Protein AF-A0AAX4FPY5-F1 (afdb_monomer)

Solvent-accessible surface area (backbone atoms only — not comparable to full-atom values): 3387 Å² total; per-residue (Å²): 137,90,75,61,67,69,60,50,51,52,50,41,53,53,12,57,78,67,76,41,54,51,67,61,44,53,51,50,52,51,52,51,53,27,49,77,67,72,61,54,79,75,83,90,77,87,84,86,86,88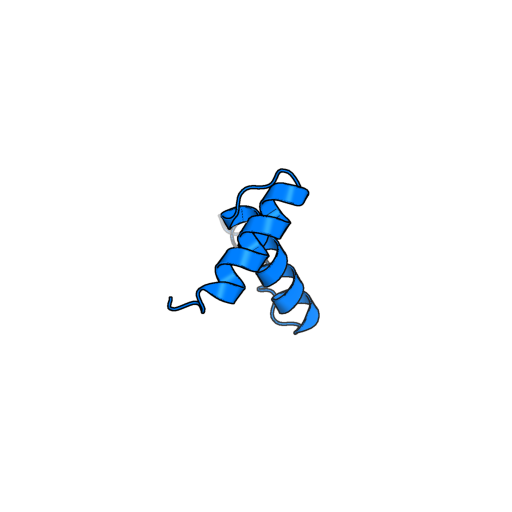,85,132

Foldseek 3Di:
DDDDPVVLVVLCVVCVVVVHDSVVSVVVVVQVVCVVVVNRDDPPPPDPDPDD

Nearest PDB structures (foldseek):
  1bdv-assembly1_B  TM=8.043E-01  e=4.169E-02  Lederbergvirus P22
  5x3t-assembly1_G  TM=6.839E-01  e=4.130E-01  Mycobacterium tuberculosis H37Rv
  6sbx-assembly1_C  TM=7.204E-01  e=3.561E+00  Myxococcus xanthus
  6gts-assembly1_C-2  TM=6.444E-01  e=3.817E+00  Escherichia coli

Structure (mmCIF, N/CA/C/O backbone):
data_AF-A0AAX4FPY5-F1
#
_entry.id   AF-A0AAX4FPY5-F1
#
lo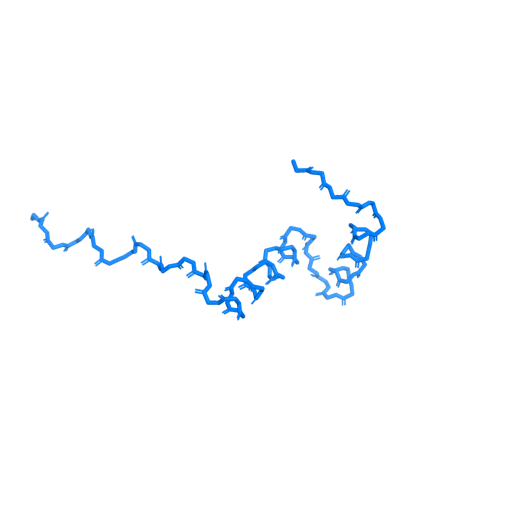op_
_atom_site.group_PDB
_atom_site.id
_atom_site.type_symbol
_atom_site.label_atom_id
_atom_site.label_alt_id
_atom_site.label_comp_id
_atom_site.label_asym_id
_atom_site.label_entity_id
_atom_site.label_seq_id
_atom_site.pdbx_PDB_ins_code
_atom_site.Cartn_x
_atom_site.Cartn_y
_atom_site.Cartn_z
_atom_site.occupancy
_atom_site.B_iso_or_equiv
_atom_site.auth_seq_id
_atom_site.auth_comp_id
_atom_site.auth_asym_id
_atom_site.auth_atom_id
_atom_site.pdbx_PDB_model_num
ATOM 1 N N . MET A 1 1 ? 11.814 -8.960 8.513 1.00 67.06 1 MET A N 1
ATOM 2 C CA . MET A 1 1 ? 10.514 -9.336 7.916 1.00 67.06 1 MET A CA 1
ATOM 3 C C . MET A 1 1 ? 10.796 -10.245 6.729 1.00 67.06 1 MET A C 1
ATOM 5 O O . MET A 1 1 ? 11.647 -9.886 5.928 1.00 67.06 1 MET A O 1
ATOM 9 N N . ARG A 1 2 ? 10.182 -11.431 6.644 1.00 88.94 2 ARG A N 1
ATOM 10 C CA . ARG A 1 2 ? 10.261 -12.278 5.441 1.00 88.94 2 ARG A CA 1
ATOM 11 C C . ARG A 1 2 ? 8.923 -12.179 4.720 1.00 88.94 2 ARG A C 1
ATOM 13 O O . ARG A 1 2 ? 7.897 -12.455 5.331 1.00 88.94 2 ARG A O 1
ATOM 20 N N . ILE A 1 3 ? 8.953 -11.754 3.464 1.00 90.50 3 ILE A N 1
ATOM 21 C CA . ILE A 1 3 ? 7.783 -11.658 2.587 1.00 90.50 3 ILE A CA 1
ATOM 22 C C . ILE A 1 3 ? 8.024 -12.621 1.427 1.00 90.50 3 ILE A C 1
ATOM 24 O O . ILE A 1 3 ? 9.158 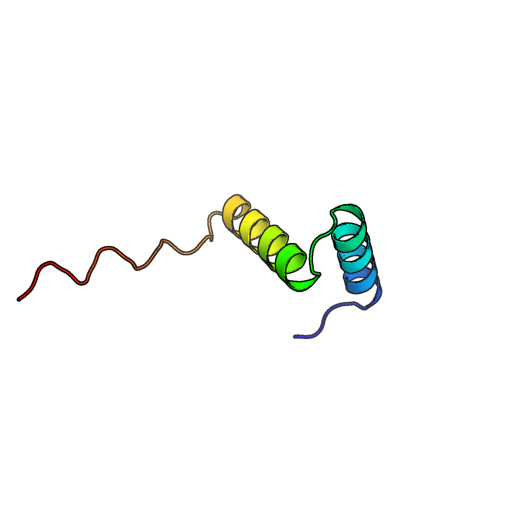-12.755 0.967 1.00 90.50 3 ILE A O 1
ATOM 28 N N . ASN A 1 4 ? 6.979 -13.316 0.987 1.00 96.44 4 ASN A N 1
ATOM 29 C CA . ASN A 1 4 ? 7.038 -14.116 -0.232 1.00 96.44 4 ASN A CA 1
ATOM 30 C C . ASN A 1 4 ? 7.379 -13.208 -1.437 1.00 96.44 4 ASN A C 1
ATOM 32 O O . ASN A 1 4 ? 6.841 -12.106 -1.554 1.00 96.44 4 ASN A O 1
ATOM 36 N N . ALA A 1 5 ? 8.288 -13.658 -2.305 1.00 96.00 5 ALA A N 1
ATOM 37 C CA . ALA A 1 5 ? 8.796 -12.850 -3.415 1.00 96.00 5 ALA A CA 1
ATOM 38 C C . ALA A 1 5 ? 7.709 -12.493 -4.443 1.00 96.00 5 ALA A C 1
ATOM 40 O O . ALA A 1 5 ? 7.665 -11.353 -4.901 1.00 96.00 5 ALA A O 1
ATOM 41 N N . ASP A 1 6 ? 6.795 -13.419 -4.740 1.00 97.75 6 ASP A N 1
ATOM 42 C CA . ASP A 1 6 ? 5.703 -13.202 -5.696 1.00 97.75 6 ASP A CA 1
ATOM 43 C C . ASP A 1 6 ? 4.706 -12.167 -5.163 1.00 97.75 6 ASP A C 1
ATOM 45 O O . ASP A 1 6 ? 4.250 -11.288 -5.895 1.00 97.75 6 ASP A O 1
ATOM 49 N N . VAL A 1 7 ? 4.429 -12.208 -3.855 1.00 96.75 7 VAL A N 1
ATOM 50 C CA . VAL A 1 7 ? 3.603 -11.193 -3.184 1.00 96.75 7 VAL A CA 1
ATOM 51 C C . VAL A 1 7 ? 4.269 -9.821 -3.258 1.00 96.75 7 VAL A C 1
ATOM 53 O O . VAL A 1 7 ? 3.603 -8.837 -3.573 1.00 96.75 7 VAL A O 1
ATOM 56 N N . LEU A 1 8 ? 5.577 -9.737 -3.000 1.00 96.62 8 LEU A N 1
ATOM 57 C CA . LEU A 1 8 ? 6.300 -8.468 -3.079 1.00 96.62 8 LEU A CA 1
ATOM 58 C C . LEU A 1 8 ? 6.284 -7.896 -4.504 1.00 96.62 8 LEU A C 1
ATOM 60 O O . LEU A 1 8 ? 6.061 -6.699 -4.672 1.00 96.62 8 LEU A O 1
ATOM 64 N N . ALA A 1 9 ? 6.459 -8.745 -5.520 1.00 97.94 9 ALA A N 1
ATOM 65 C CA . ALA A 1 9 ? 6.396 -8.344 -6.923 1.00 97.94 9 ALA A CA 1
ATOM 66 C C . ALA A 1 9 ? 5.001 -7.829 -7.317 1.00 97.94 9 ALA A C 1
ATOM 68 O O . ALA A 1 9 ? 4.892 -6.804 -7.991 1.00 97.94 9 ALA A O 1
ATOM 69 N N . ALA A 1 10 ? 3.934 -8.483 -6.850 1.00 98.19 10 ALA A N 1
ATOM 70 C CA . ALA A 1 10 ? 2.566 -8.028 -7.087 1.00 98.19 10 ALA A CA 1
ATOM 71 C C . ALA A 1 10 ? 2.290 -6.657 -6.441 1.00 98.19 10 ALA A C 1
ATOM 73 O O . ALA A 1 10 ? 1.687 -5.788 -7.071 1.00 98.19 10 ALA A O 1
ATOM 74 N N . VA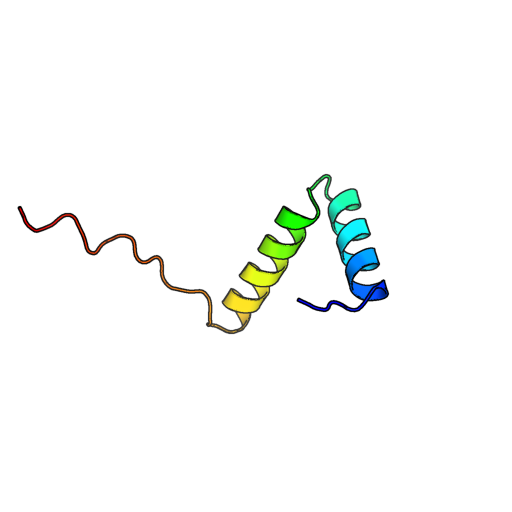L A 1 11 ? 2.768 -6.431 -5.210 1.00 97.81 11 VAL A N 1
ATOM 75 C CA . VAL A 1 11 ? 2.615 -5.132 -4.530 1.00 97.81 11 VAL A CA 1
ATOM 76 C C . VAL A 1 11 ? 3.446 -4.042 -5.212 1.00 97.81 11 VAL A C 1
ATOM 78 O O . VAL A 1 11 ? 2.957 -2.924 -5.346 1.00 97.81 11 VAL A O 1
ATOM 81 N N . GLN A 1 12 ? 4.659 -4.354 -5.684 1.00 98.12 12 GLN A N 1
ATOM 82 C CA . GLN A 1 12 ? 5.470 -3.416 -6.468 1.00 98.12 12 GLN A CA 1
ATOM 83 C C . GLN A 1 12 ? 4.746 -2.997 -7.743 1.00 98.12 12 GLN A C 1
ATOM 85 O O . GLN A 1 12 ? 4.623 -1.804 -7.997 1.00 98.12 12 GLN A O 1
ATOM 90 N N . ARG A 1 13 ? 4.195 -3.957 -8.495 1.00 98.50 13 ARG A N 1
ATOM 91 C CA . ARG A 1 13 ? 3.461 -3.642 -9.720 1.00 98.50 13 ARG A CA 1
ATOM 92 C C . ARG A 1 13 ? 2.253 -2.746 -9.451 1.00 98.50 13 ARG A C 1
ATOM 94 O O . ARG A 1 13 ? 2.046 -1.779 -10.171 1.00 98.50 13 ARG A O 1
ATOM 101 N N . TRP A 1 14 ? 1.495 -3.038 -8.396 1.00 98.31 14 TRP A N 1
ATOM 102 C CA . TRP A 1 14 ? 0.361 -2.206 -8.001 1.00 98.31 14 TRP A CA 1
ATOM 103 C C . TRP A 1 14 ? 0.797 -0.785 -7.608 1.00 98.31 14 TRP A C 1
ATOM 105 O O . TRP A 1 14 ? 0.158 0.186 -8.005 1.00 98.31 14 TRP A O 1
ATOM 115 N N . ALA A 1 15 ? 1.907 -0.646 -6.879 1.00 98.56 15 ALA A N 1
ATOM 116 C CA . ALA A 1 15 ? 2.462 0.662 -6.543 1.00 98.56 15 ALA A CA 1
ATOM 117 C C . ALA A 1 15 ? 2.851 1.456 -7.803 1.00 98.56 15 ALA A C 1
ATOM 119 O O . ALA A 1 15 ? 2.525 2.639 -7.901 1.00 98.56 15 ALA A O 1
ATOM 120 N N . ASP A 1 16 ? 3.486 0.796 -8.777 1.00 98.44 16 ASP A N 1
ATOM 121 C CA . ASP A 1 16 ? 3.879 1.407 -10.050 1.00 98.44 16 ASP A CA 1
ATOM 122 C C . ASP A 1 16 ? 2.654 1.870 -10.856 1.00 98.44 16 ASP A C 1
ATOM 124 O O . ASP A 1 16 ? 2.646 2.990 -11.370 1.00 98.44 16 ASP A O 1
ATOM 128 N N . ASP A 1 17 ? 1.597 1.050 -10.913 1.00 98.50 17 ASP A N 1
ATOM 129 C CA . ASP A 1 17 ? 0.340 1.377 -11.600 1.00 98.50 17 ASP A CA 1
ATOM 130 C C . ASP A 1 17 ? -0.369 2.598 -10.958 1.00 98.50 17 ASP A C 1
ATOM 132 O O . ASP A 1 17 ? -1.041 3.362 -11.652 1.00 98.50 17 ASP A O 1
ATOM 136 N N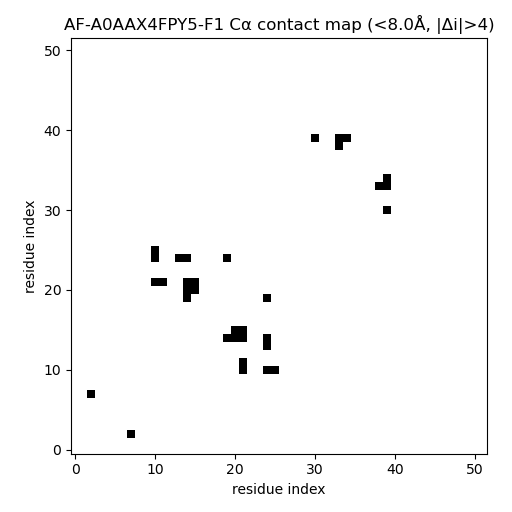 . GLU A 1 18 ? -0.190 2.825 -9.649 1.00 98.00 18 GLU A N 1
ATOM 137 C CA . GLU A 1 18 ? -0.704 3.998 -8.916 1.00 98.00 18 GLU A CA 1
ATOM 138 C C . GLU A 1 18 ? 0.276 5.187 -8.847 1.00 98.00 18 GLU A C 1
ATOM 140 O O . GLU A 1 18 ? -0.020 6.186 -8.185 1.00 98.00 18 GLU A O 1
ATOM 145 N N . LEU A 1 19 ? 1.443 5.106 -9.502 1.00 97.75 19 LEU A N 1
ATOM 146 C CA . LEU A 1 19 ? 2.523 6.103 -9.408 1.00 97.75 19 LEU A CA 1
ATOM 147 C C . LEU A 1 19 ? 2.941 6.401 -7.955 1.00 97.75 19 LEU A C 1
ATOM 149 O O . LEU A 1 19 ? 3.237 7.541 -7.580 1.00 97.75 19 LEU A O 1
ATOM 153 N N . ARG A 1 20 ? 2.966 5.363 -7.118 1.00 95.25 20 ARG A N 1
ATOM 154 C CA . ARG A 1 20 ? 3.293 5.432 -5.693 1.00 95.25 20 ARG A CA 1
ATOM 155 C C . ARG A 1 20 ? 4.598 4.689 -5.406 1.00 95.25 20 ARG A C 1
ATOM 157 O O . ARG A 1 20 ? 4.939 3.713 -6.061 1.00 95.25 20 ARG A O 1
ATOM 164 N N . SER A 1 21 ? 5.324 5.102 -4.364 1.00 98.44 21 SER A N 1
ATOM 165 C CA . SER A 1 21 ? 6.425 4.282 -3.851 1.00 98.44 21 SER A CA 1
ATOM 166 C C . SER A 1 21 ? 5.910 2.973 -3.242 1.00 98.44 21 SER A C 1
ATOM 168 O O . SER A 1 21 ? 4.860 2.944 -2.592 1.00 98.44 21 SER A O 1
ATOM 170 N N . LEU A 1 22 ? 6.703 1.905 -3.372 1.00 97.69 22 LEU A N 1
ATOM 171 C CA . LEU A 1 22 ? 6.406 0.604 -2.764 1.00 97.69 22 LEU A CA 1
ATOM 172 C C . LEU A 1 22 ? 6.135 0.722 -1.256 1.00 97.69 22 LEU A C 1
ATOM 174 O O . LEU A 1 22 ? 5.173 0.147 -0.752 1.00 97.69 22 LEU A O 1
ATOM 178 N N . ASN A 1 23 ? 6.938 1.510 -0.533 1.00 97.56 23 ASN A N 1
ATOM 179 C CA . ASN A 1 23 ? 6.755 1.699 0.909 1.00 97.56 23 ASN A CA 1
ATOM 180 C C . ASN A 1 23 ? 5.412 2.356 1.241 1.00 97.56 23 ASN A C 1
ATOM 182 O O . ASN A 1 23 ? 4.737 1.926 2.175 1.00 97.56 23 ASN A O 1
ATOM 186 N N . ALA A 1 24 ? 5.003 3.372 0.479 1.00 97.94 24 ALA A N 1
ATOM 187 C CA . ALA A 1 24 ? 3.713 4.010 0.696 1.00 97.94 24 ALA A CA 1
ATOM 188 C C . ALA A 1 24 ? 2.547 3.075 0.328 1.00 97.94 24 ALA A C 1
ATOM 190 O O . ALA A 1 24 ? 1.507 3.132 0.982 1.00 97.94 24 ALA A O 1
ATOM 191 N N . GLN A 1 25 ? 2.719 2.187 -0.659 1.00 98.12 25 GLN A N 1
ATOM 192 C CA . GLN A 1 25 ? 1.716 1.170 -0.987 1.00 98.12 25 GLN A CA 1
ATOM 193 C C . GLN A 1 25 ? 1.569 0.141 0.139 1.00 98.12 25 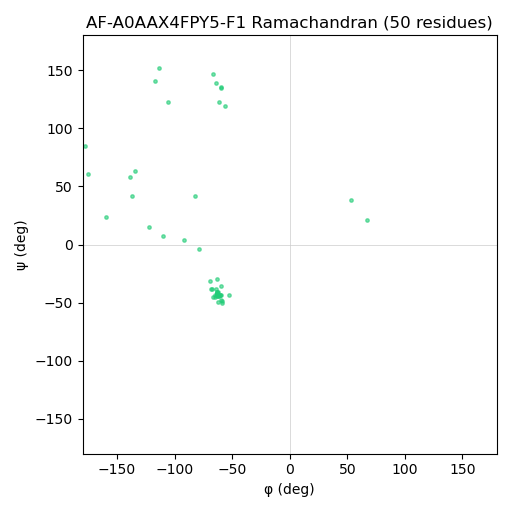GLN A C 1
ATOM 195 O O . GLN A 1 25 ? 0.454 -0.166 0.558 1.00 98.12 25 GLN A O 1
ATOM 200 N N . ILE A 1 26 ? 2.689 -0.348 0.677 1.00 96.88 26 ILE A N 1
ATOM 201 C CA . ILE A 1 26 ? 2.703 -1.273 1.817 1.00 96.88 26 ILE A CA 1
ATOM 202 C C . ILE A 1 26 ? 2.014 -0.637 3.032 1.00 96.88 26 ILE A C 1
ATOM 204 O O . ILE A 1 26 ? 1.131 -1.260 3.619 1.00 96.88 26 ILE A O 1
ATOM 208 N N . GLU A 1 27 ? 2.355 0.607 3.383 1.00 96.94 27 GLU A N 1
ATOM 209 C CA . GLU A 1 27 ? 1.716 1.323 4.499 1.00 96.94 27 GLU A CA 1
ATOM 210 C C . GLU A 1 27 ? 0.207 1.485 4.280 1.00 96.94 27 GLU A C 1
ATOM 212 O O . GLU A 1 27 ? -0.577 1.250 5.200 1.00 96.94 27 GLU A O 1
ATOM 217 N N . TYR A 1 28 ? -0.223 1.838 3.065 1.00 96.69 28 TYR A N 1
ATOM 218 C CA . TYR A 1 28 ? -1.643 1.967 2.737 1.00 96.69 28 TYR A CA 1
ATOM 219 C C . TYR A 1 28 ? -2.402 0.653 2.968 1.00 96.69 28 TYR A C 1
ATOM 221 O O . TYR A 1 28 ? -3.408 0.638 3.682 1.00 96.69 28 TYR A O 1
ATOM 229 N N . VAL A 1 29 ? -1.886 -0.454 2.427 1.00 96.44 29 VAL A N 1
ATOM 230 C CA . VAL A 1 29 ? -2.493 -1.786 2.563 1.00 96.44 29 VAL A CA 1
ATOM 231 C C . VAL A 1 29 ? -2.529 -2.232 4.022 1.00 96.44 29 VAL A C 1
ATOM 233 O O . VAL A 1 29 ? -3.555 -2.724 4.490 1.00 96.44 29 VAL A O 1
ATOM 236 N N . LEU A 1 30 ? -1.437 -2.039 4.767 1.00 95.81 30 LEU A N 1
ATOM 237 C CA . LEU A 1 30 ? -1.373 -2.403 6.183 1.00 95.81 30 LEU A CA 1
ATOM 238 C C . LEU A 1 30 ? -2.351 -1.575 7.017 1.00 95.81 30 LEU A C 1
ATOM 240 O O . LEU A 1 30 ? -3.070 -2.128 7.850 1.00 95.81 30 LEU A O 1
ATOM 244 N N . ARG A 1 31 ? -2.433 -0.264 6.775 1.00 96.06 31 ARG A N 1
ATOM 245 C CA . ARG A 1 31 ? -3.369 0.628 7.466 1.00 96.06 31 ARG A CA 1
ATOM 246 C C . ARG A 1 31 ? -4.819 0.261 7.178 1.00 96.06 31 ARG A C 1
ATOM 248 O O . ARG A 1 31 ? -5.635 0.251 8.100 1.00 96.06 31 ARG A O 1
ATOM 255 N N . ASP A 1 32 ? -5.141 -0.044 5.927 1.00 96.75 32 ASP A N 1
ATOM 256 C CA . ASP A 1 32 ? -6.475 -0.487 5.533 1.00 96.75 32 ASP A CA 1
ATOM 257 C C . ASP A 1 32 ? -6.833 -1.843 6.166 1.00 96.75 32 ASP A C 1
ATOM 259 O O . ASP A 1 32 ? -7.898 -1.980 6.772 1.00 96.75 32 ASP A O 1
ATOM 263 N N . ALA A 1 33 ? -5.913 -2.812 6.145 1.00 97.19 33 ALA A N 1
ATOM 264 C CA . ALA A 1 33 ? -6.095 -4.109 6.796 1.00 97.19 33 ALA A CA 1
ATOM 265 C C . ALA A 1 33 ? -6.288 -3.976 8.316 1.00 97.19 33 ALA A C 1
ATOM 267 O O . ALA A 1 33 ? -7.199 -4.582 8.883 1.00 97.19 33 ALA A O 1
ATOM 268 N N . LEU A 1 34 ? -5.485 -3.140 8.984 1.00 97.31 34 LEU A N 1
ATOM 269 C CA . LEU A 1 34 ? -5.628 -2.849 10.412 1.00 97.31 34 LEU A CA 1
ATOM 270 C C . LEU A 1 34 ? -6.964 -2.173 10.721 1.00 97.31 34 LEU A C 1
ATOM 272 O O . LEU A 1 34 ? -7.606 -2.526 11.710 1.00 97.31 34 LEU A O 1
ATOM 276 N N . ARG A 1 35 ? -7.411 -1.233 9.882 1.00 96.19 35 ARG A N 1
ATOM 277 C CA . ARG A 1 35 ? -8.722 -0.587 10.025 1.00 96.19 35 ARG A CA 1
ATOM 278 C C . ARG A 1 35 ? -9.853 -1.605 9.900 1.00 96.19 35 ARG A C 1
ATOM 280 O O . ARG A 1 35 ? -10.703 -1.653 10.784 1.00 96.19 35 ARG A O 1
ATOM 287 N N . LYS A 1 36 ? -9.836 -2.442 8.858 1.00 96.75 36 LYS A N 1
ATOM 288 C CA . LYS A 1 36 ? -10.824 -3.514 8.637 1.00 96.75 36 LYS A CA 1
ATOM 289 C C . LYS A 1 36 ? -10.845 -4.528 9.781 1.00 96.75 36 LYS A C 1
ATOM 291 O O . LYS A 1 36 ? -11.909 -5.000 10.159 1.00 96.75 36 LYS A O 1
ATOM 296 N N . ALA A 1 37 ? -9.686 -4.815 10.371 1.00 97.88 37 ALA A N 1
ATOM 297 C CA . ALA A 1 37 ? -9.565 -5.685 11.536 1.00 97.88 37 ALA A CA 1
ATOM 298 C C . ALA A 1 37 ? -9.936 -5.006 12.872 1.00 97.88 37 ALA A C 1
ATOM 300 O O . ALA A 1 37 ? -9.888 -5.665 13.909 1.00 97.88 37 ALA A O 1
ATOM 301 N N . GLY A 1 38 ? -10.244 -3.701 12.890 1.00 96.06 38 GLY A N 1
ATOM 302 C CA . GLY A 1 38 ? -10.489 -2.941 14.124 1.00 96.06 38 GLY A CA 1
ATOM 303 C C . GLY A 1 38 ? -9.248 -2.777 15.014 1.00 96.06 38 GLY A C 1
ATOM 304 O O . GLY A 1 38 ? -9.370 -2.542 16.212 1.00 96.06 38 GLY A O 1
ATOM 305 N N . ARG A 1 39 ? -8.048 -2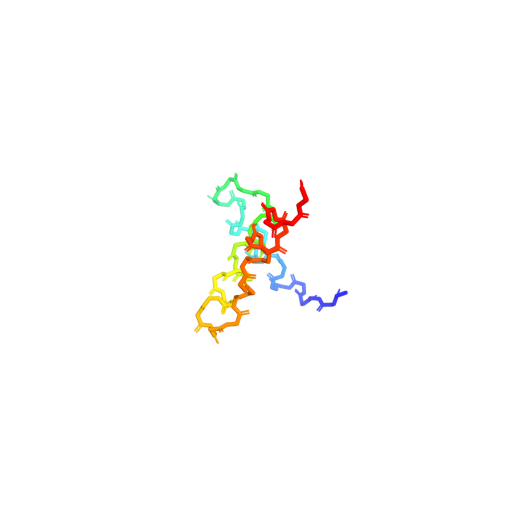.925 14.443 1.00 96.12 39 ARG A N 1
ATOM 306 C CA . ARG A 1 39 ? -6.748 -2.924 15.139 1.00 96.12 39 ARG A CA 1
ATOM 307 C C . ARG A 1 39 ? -5.896 -1.695 14.852 1.00 96.12 39 ARG A C 1
ATOM 309 O O . ARG A 1 39 ? -4.731 -1.660 15.239 1.00 96.12 39 ARG A O 1
ATOM 316 N N . LEU A 1 40 ? -6.439 -0.706 14.145 1.00 93.56 40 LEU A N 1
ATOM 317 C CA . LEU A 1 40 ? -5.709 0.526 13.891 1.00 93.56 40 LEU A CA 1
ATOM 318 C C . LEU A 1 40 ? -5.393 1.201 15.241 1.00 93.56 40 LEU A C 1
ATOM 320 O O . LEU A 1 40 ? -6.327 1.453 16.008 1.00 93.56 40 LEU A O 1
ATOM 324 N N . PRO A 1 41 ? -4.113 1.468 15.564 1.00 87.50 41 PRO A N 1
ATOM 325 C CA . PRO A 1 41 ? -3.765 2.114 16.820 1.00 87.50 41 PRO A CA 1
ATOM 326 C C . PRO A 1 41 ? -4.447 3.481 16.896 1.00 87.50 41 PRO A C 1
ATOM 328 O O . PRO A 1 41 ? -4.462 4.240 15.923 1.00 87.50 41 PRO A O 1
ATOM 331 N N . LYS A 1 42 ? -5.041 3.785 18.055 1.00 82.75 42 LYS A N 1
ATOM 332 C CA . LYS A 1 42 ? -5.601 5.114 18.313 1.00 82.75 42 LYS A CA 1
ATOM 333 C C . LYS A 1 42 ? -4.452 6.129 18.306 1.00 82.75 42 LYS A C 1
ATOM 335 O O . LYS A 1 42 ? -3.395 5.810 18.855 1.00 82.75 42 LYS A O 1
ATOM 340 N N . PRO A 1 43 ? -4.625 7.321 17.710 1.00 77.38 43 PRO A N 1
ATOM 341 C CA . PRO A 1 43 ? -3.611 8.364 17.785 1.00 77.38 43 PRO A CA 1
ATOM 342 C C . PRO A 1 43 ? -3.316 8.663 19.261 1.00 77.38 43 PRO A C 1
ATOM 344 O O . PRO A 1 43 ? -4.212 9.038 20.013 1.00 77.38 43 PRO A O 1
ATOM 347 N N . GLN A 1 44 ? -2.072 8.459 19.695 1.00 66.50 44 GLN A N 1
ATOM 348 C CA . GLN A 1 44 ? -1.614 8.757 21.060 1.00 66.50 44 GLN A CA 1
ATOM 349 C C . GLN A 1 44 ? -1.263 10.250 21.219 1.00 66.50 44 GLN A C 1
ATOM 351 O O . GLN A 1 44 ? -0.246 10.589 21.802 1.00 66.50 44 GLN A O 1
ATOM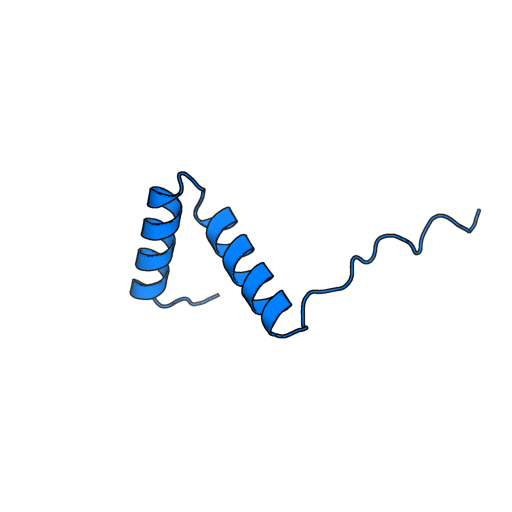 356 N N . GLY A 1 45 ? -2.078 11.152 20.661 1.00 59.50 45 GLY A N 1
ATOM 357 C CA . GLY A 1 45 ? -1.685 12.546 20.409 1.00 59.50 45 GLY A CA 1
ATOM 358 C C . GLY A 1 45 ? -2.532 13.643 21.056 1.00 59.50 45 GLY A C 1
ATOM 359 O O . GLY A 1 45 ? -2.407 14.782 20.635 1.00 59.50 45 GLY A O 1
ATOM 360 N N . GLU A 1 46 ? -3.375 13.339 22.046 1.00 55.78 46 GLU A N 1
ATOM 361 C CA . GLU A 1 46 ? -4.098 14.353 22.848 1.00 55.78 46 GLU A CA 1
ATOM 362 C C . GLU A 1 46 ? -4.083 13.999 24.346 1.00 55.78 46 GLU A C 1
ATOM 364 O O . GLU A 1 46 ? -5.084 14.080 25.054 1.00 55.78 46 GLU A O 1
ATOM 369 N N . LYS A 1 47 ? -2.937 13.535 24.848 1.00 56.75 47 LYS A N 1
ATOM 370 C CA . LYS A 1 47 ? -2.697 13.372 26.288 1.00 56.75 47 LYS A CA 1
ATOM 371 C C . LYS A 1 47 ? -1.288 13.833 26.638 1.00 56.75 47 LYS A C 1
ATOM 373 O O . LYS A 1 47 ? -0.512 13.021 27.098 1.00 56.75 47 LYS A O 1
ATOM 378 N N . GLU A 1 48 ? -0.952 15.087 26.342 1.00 55.62 48 GLU A N 1
ATOM 379 C CA . GLU A 1 48 ? 0.274 15.759 26.821 1.00 55.62 48 GLU A CA 1
ATOM 380 C C . GLU A 1 48 ? 0.257 17.238 26.374 1.00 55.62 48 GLU A C 1
ATOM 382 O O . GLU A 1 48 ? 1.067 17.690 25.572 1.00 55.62 48 GLU A O 1
ATOM 387 N N . GLN A 1 49 ? -0.755 17.995 26.816 1.00 57.28 49 GLN A N 1
ATOM 388 C CA . GLN A 1 49 ? -0.762 19.471 26.737 1.00 57.28 49 GLN A CA 1
ATOM 389 C C . GLN A 1 49 ? -1.756 20.118 27.726 1.00 57.28 49 GLN A C 1
ATOM 391 O O . GLN A 1 49 ? -2.229 21.234 27.537 1.00 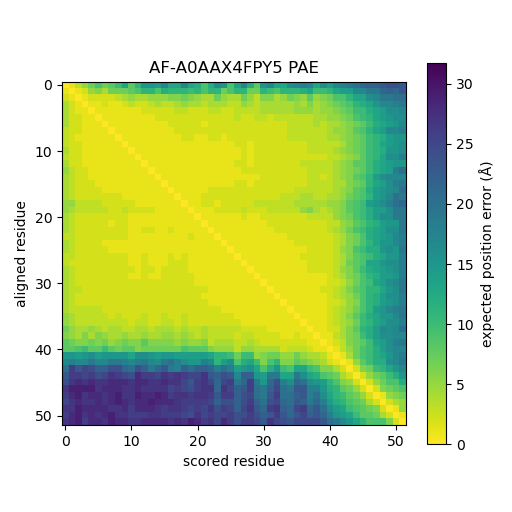57.28 49 GLN A O 1
ATOM 396 N N . SER A 1 50 ? -2.096 19.417 28.808 1.00 53.50 50 SER A N 1
ATOM 397 C CA . SER A 1 50 ? -2.865 19.969 29.929 1.00 53.50 50 SER A CA 1
ATOM 398 C C . SER A 1 50 ? -2.207 19.538 31.227 1.00 53.50 50 SER A C 1
ATOM 400 O O . SER A 1 50 ? -2.769 18.743 31.959 1.00 53.50 50 SER A O 1
ATOM 402 N N . GLU A 1 51 ? -0.974 19.992 31.424 1.00 53.25 51 GLU A N 1
ATOM 403 C CA . GLU A 1 51 ? -0.274 20.084 32.710 1.00 53.25 51 GLU A CA 1
ATOM 404 C C . GLU A 1 51 ? 1.090 20.728 32.418 1.00 53.25 51 GLU A C 1
ATOM 406 O O . GLU A 1 51 ? 2.046 20.033 32.083 1.00 53.25 51 GLU A O 1
ATOM 411 N N . ASN A 1 52 ? 1.124 22.067 32.375 1.00 45.56 52 ASN A N 1
ATOM 412 C CA . ASN A 1 52 ? 2.008 22.929 33.177 1.00 45.56 52 ASN A CA 1
ATOM 413 C C . ASN A 1 52 ? 1.873 24.400 32.752 1.00 45.56 52 ASN A C 1
ATOM 415 O O . ASN A 1 52 ? 2.294 24.737 31.623 1.00 45.56 52 ASN A O 1
#

Radius of gyration: 16.11 Å; Cα contacts (8 Å, |Δi|>4): 17; chains: 1; bounding box: 21×37×45 Å

pLDDT: mean 88.33, std 15.94, range [45.56, 98.56]

Organism: Xanthomonas euvesicatoria (NCBI:txid456327)

InterPro domains:
  IPR010985 Ribbon-helix-helix [SSF47598] (1-48)
  IPR013321 Arc-type ribbon-helix-helix [G3DSA:1.10.1220.10] (1-51)

Sequence (52 aa):
MRINADVLAAVQRWADDELRSLNAQIEYVLRDALRKAGRLPKPQGEKEQSEN

Mean predicted aligned error: 7.4 Å

Secondary structure (DSSP, 8-state):
----HHHHHHHHHHHHHTT--HHHHHHHHHHHHHHHTT-PPPP--SSSSS--